Protein AF-A0A366M9I2-F1 (afdb_monomer_lite)

pLDDT: mean 73.76, std 17.59, range [34.81, 93.06]

Secondary structure (DSSP, 8-state):
-PPPEEEE--S--HHHHHHHHHHHHHHHHHHTTTS-HHHHHHTHHHIIIIITTTEEEEEEEETTEEEEEEEEETT-GGG---EE--S--

Organism: NCBI:txid2006182

Sequence (89 aa):
MNRNKINQVNGTKMENIDQIIKIWLECNIKSHYFISEDYWRSNKESILNEYLPKSKTFTYKENNEIKGFISSMSNDLLNKKTCENSKHI

Structure (mmCIF, N/CA/C/O backbone):
data_AF-A0A366M9I2-F1
#
_entry.id   AF-A0A366M9I2-F1
#
loop_
_atom_site.group_PDB
_atom_site.id
_atom_site.type_symbol
_atom_site.label_atom_id
_atom_site.label_alt_id
_atom_site.label_comp_id
_atom_site.label_asym_id
_atom_site.label_entity_id
_atom_site.label_seq_id
_atom_site.pdbx_PDB_ins_code
_atom_site.Cartn_x
_atom_site.Cartn_y
_atom_site.Cartn_z
_atom_site.occupancy
_atom_site.B_iso_or_equiv
_atom_site.auth_seq_id
_atom_site.auth_comp_id
_atom_site.auth_asym_id
_atom_site.auth_atom_id
_atom_site.pdbx_PDB_model_num
ATOM 1 N N . MET A 1 1 ? -25.669 8.580 1.736 1.00 39.88 1 MET A N 1
ATOM 2 C CA . MET A 1 1 ? -24.400 9.299 1.992 1.00 39.88 1 MET A CA 1
ATOM 3 C C . MET A 1 1 ? -23.490 8.399 2.812 1.00 39.88 1 MET A C 1
ATOM 5 O O . MET A 1 1 ? -23.693 8.290 4.017 1.00 39.88 1 MET A O 1
ATOM 9 N N . ASN A 1 2 ? -22.545 7.705 2.173 1.00 42.25 2 ASN A N 1
ATOM 10 C CA . ASN A 1 2 ? -21.544 6.940 2.914 1.00 42.25 2 ASN A CA 1
ATOM 11 C C . ASN A 1 2 ? -20.493 7.906 3.461 1.00 42.25 2 ASN A C 1
ATOM 13 O O . ASN A 1 2 ? -19.933 8.714 2.731 1.00 42.25 2 ASN A O 1
ATOM 17 N N . ARG A 1 3 ? -20.310 7.885 4.783 1.00 53.38 3 ARG A N 1
ATOM 18 C CA . ARG A 1 3 ? -19.354 8.749 5.475 1.00 53.38 3 ARG A CA 1
ATOM 19 C C . ARG A 1 3 ? -17.958 8.173 5.270 1.00 53.38 3 ARG A C 1
ATOM 21 O O . ARG A 1 3 ? -17.688 7.068 5.738 1.00 53.38 3 ARG A O 1
ATOM 28 N N . ASN A 1 4 ? -17.094 8.936 4.617 1.00 51.72 4 ASN A N 1
ATOM 29 C CA . ASN A 1 4 ? -15.659 8.688 4.567 1.00 51.72 4 ASN A CA 1
ATOM 30 C C . ASN A 1 4 ? -15.112 8.607 5.998 1.00 51.72 4 ASN A C 1
ATOM 32 O O . ASN A 1 4 ? -15.387 9.488 6.816 1.00 51.72 4 ASN A O 1
ATOM 36 N N . LYS A 1 5 ? -14.378 7.538 6.327 1.00 67.00 5 LYS A N 1
ATOM 37 C CA . LYS A 1 5 ? -13.825 7.330 7.674 1.00 67.00 5 LYS A CA 1
ATOM 38 C C . LYS A 1 5 ? -12.330 7.056 7.600 1.00 67.00 5 LYS A C 1
ATOM 40 O O . LYS A 1 5 ? -11.900 6.064 7.010 1.00 67.00 5 LYS A O 1
ATOM 45 N N . ILE A 1 6 ? -11.555 7.911 8.259 1.00 63.53 6 ILE A N 1
ATOM 46 C CA . ILE A 1 6 ? -10.149 7.649 8.561 1.00 63.53 6 ILE A CA 1
ATOM 47 C C . ILE A 1 6 ? -10.119 6.808 9.835 1.00 63.53 6 ILE A C 1
ATOM 49 O O . ILE A 1 6 ? -10.673 7.215 10.854 1.00 63.53 6 ILE A O 1
ATOM 53 N N . ASN A 1 7 ? -9.491 5.636 9.776 1.00 65.62 7 ASN A N 1
ATOM 54 C CA . ASN A 1 7 ? -9.332 4.768 10.939 1.00 65.62 7 ASN A CA 1
ATOM 55 C C . ASN A 1 7 ? -7.844 4.521 11.185 1.00 65.62 7 ASN A C 1
ATOM 57 O O . ASN A 1 7 ? -7.112 4.114 10.275 1.00 65.62 7 ASN A O 1
ATOM 61 N N . GLN A 1 8 ? -7.402 4.749 12.422 1.00 62.25 8 GLN A N 1
ATOM 62 C CA . GLN A 1 8 ? -6.101 4.275 12.875 1.00 62.25 8 GLN A CA 1
ATOM 63 C C . GLN A 1 8 ? -6.156 2.750 12.982 1.00 62.25 8 GLN A C 1
ATOM 65 O O . GLN A 1 8 ? -7.074 2.200 13.593 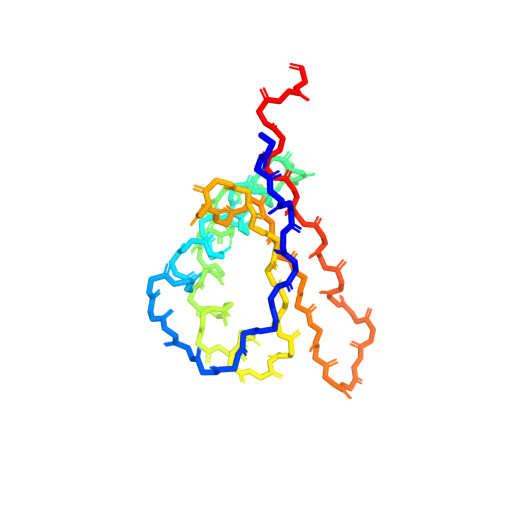1.00 62.25 8 GLN A O 1
ATOM 70 N N . VAL A 1 9 ? -5.183 2.063 12.388 1.00 63.06 9 VAL A N 1
ATOM 71 C CA . VAL A 1 9 ? -5.080 0.611 12.524 1.00 63.06 9 VAL A CA 1
ATOM 72 C C . VAL A 1 9 ? -4.410 0.312 13.868 1.00 63.06 9 VAL A C 1
ATOM 74 O O . VAL A 1 9 ? -3.188 0.334 13.975 1.00 63.06 9 VAL A O 1
ATOM 77 N N . ASN A 1 10 ? -5.215 0.076 14.908 1.00 50.91 10 ASN A N 1
ATOM 78 C CA . ASN A 1 10 ? -4.752 -0.452 16.194 1.00 50.91 10 ASN A CA 1
ATOM 79 C C . ASN A 1 10 ? -4.941 -1.972 16.174 1.00 50.91 10 ASN A C 1
ATOM 81 O O . ASN A 1 10 ? -6.064 -2.456 16.291 1.00 50.91 10 ASN A O 1
ATOM 85 N N . GLY A 1 11 ? -3.856 -2.722 15.990 1.00 51.97 11 GLY A N 1
ATOM 86 C CA . GLY A 1 11 ? -3.917 -4.178 15.864 1.00 51.97 11 GLY A CA 1
ATOM 87 C C . GLY A 1 11 ? -4.180 -4.639 14.428 1.00 51.97 11 GLY A C 1
ATOM 88 O O . GLY A 1 11 ? -5.095 -4.198 13.729 1.00 51.97 11 GLY A O 1
ATOM 89 N N . THR A 1 12 ? -3.318 -5.536 13.974 1.00 51.97 12 THR A N 1
ATOM 90 C CA . THR A 1 12 ? -3.217 -6.068 12.619 1.00 51.97 12 THR A CA 1
ATOM 91 C C . THR A 1 12 ? -4.312 -7.096 12.339 1.00 51.97 12 THR A C 1
ATOM 93 O O . THR A 1 12 ? -4.067 -8.299 12.309 1.00 51.97 12 THR A O 1
ATOM 96 N N . LYS A 1 13 ? -5.555 -6.655 12.103 1.00 63.94 13 LYS A N 1
ATOM 97 C CA . LYS A 1 13 ? -6.536 -7.562 11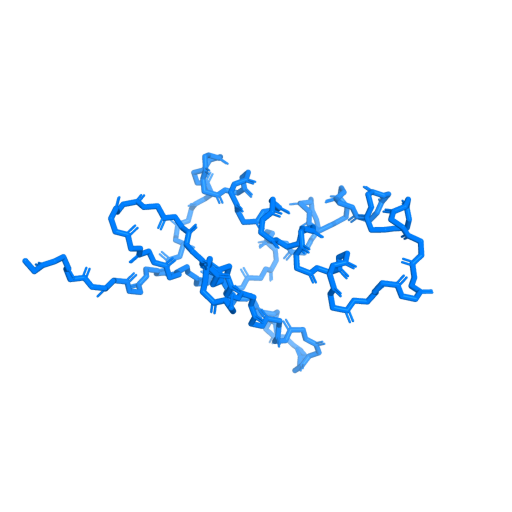.488 1.00 63.94 13 LYS A CA 1
ATOM 98 C C . LYS A 1 13 ? -5.996 -7.947 10.104 1.00 63.94 13 LYS A C 1
ATOM 100 O O . LYS A 1 13 ? -5.834 -7.063 9.265 1.00 63.94 13 LYS A O 1
ATOM 105 N N . MET A 1 14 ? -5.695 -9.229 9.896 1.00 62.72 14 MET A N 1
ATOM 106 C CA . MET A 1 14 ? -5.003 -9.760 8.705 1.00 62.72 14 MET A CA 1
ATOM 107 C C . MET A 1 14 ? -5.650 -9.287 7.389 1.00 62.72 14 MET A C 1
ATOM 109 O O . MET A 1 14 ? -4.971 -8.824 6.482 1.00 62.72 14 MET A O 1
ATOM 113 N N . GLU A 1 15 ? -6.981 -9.221 7.376 1.00 67.06 15 GLU A N 1
ATOM 114 C CA . GLU A 1 15 ? -7.804 -8.695 6.279 1.00 67.06 15 GLU A CA 1
ATOM 115 C C . GLU A 1 15 ? -7.479 -7.235 5.882 1.00 67.06 15 GLU A C 1
ATOM 117 O O . GLU A 1 15 ? -7.511 -6.886 4.703 1.00 67.06 15 GLU A O 1
ATOM 122 N N . ASN A 1 16 ? -7.127 -6.365 6.840 1.00 79.75 16 ASN A N 1
ATOM 123 C CA . ASN A 1 16 ? -6.709 -4.993 6.531 1.00 79.75 16 ASN A CA 1
ATOM 124 C C . ASN A 1 16 ? -5.306 -4.968 5.901 1.00 79.75 16 ASN A C 1
ATOM 126 O O . ASN A 1 16 ? -5.042 -4.128 5.045 1.00 79.75 16 ASN A O 1
ATOM 130 N N . ILE A 1 17 ? -4.409 -5.864 6.325 1.00 83.31 17 ILE A N 1
ATOM 131 C CA . ILE A 1 17 ? -3.033 -5.931 5.820 1.00 83.31 17 ILE A CA 1
ATOM 132 C C . ILE A 1 17 ? -3.018 -6.369 4.359 1.00 83.31 17 ILE A C 1
ATOM 134 O O . ILE A 1 17 ? -2.352 -5.730 3.547 1.00 83.31 17 ILE A O 1
ATOM 138 N N . ASP A 1 18 ? -3.781 -7.403 4.010 1.00 86.06 18 ASP A N 1
ATOM 139 C CA . ASP A 1 18 ? -3.841 -7.902 2.635 1.00 86.06 18 ASP A CA 1
ATOM 140 C C . ASP A 1 18 ? -4.320 -6.814 1.666 1.00 86.06 18 ASP A C 1
ATOM 142 O O . ASP A 1 18 ? -3.749 -6.629 0.587 1.00 86.06 18 ASP A O 1
ATOM 146 N N . GLN A 1 19 ? -5.323 -6.030 2.078 1.00 86.88 19 GLN A N 1
ATOM 147 C CA . GLN A 1 19 ? -5.806 -4.885 1.304 1.00 86.88 19 GLN A CA 1
ATOM 148 C C . GLN A 1 19 ? -4.754 -3.774 1.195 1.00 86.88 19 GLN A C 1
ATOM 150 O O . GLN A 1 19 ? -4.527 -3.263 0.099 1.00 86.88 19 GLN A O 1
ATOM 155 N N . ILE A 1 20 ? -4.078 -3.421 2.293 1.00 87.00 20 ILE A N 1
ATOM 156 C CA . ILE A 1 20 ? -3.003 -2.414 2.294 1.00 87.00 20 ILE A CA 1
ATOM 157 C C . ILE A 1 20 ? -1.874 -2.822 1.343 1.00 87.00 20 ILE A C 1
ATOM 159 O O . ILE A 1 20 ? -1.446 -2.019 0.517 1.00 87.00 20 ILE A O 1
ATOM 163 N N . ILE A 1 21 ? -1.420 -4.074 1.413 1.00 88.31 21 ILE A N 1
ATOM 164 C CA . ILE A 1 21 ? -0.339 -4.585 0.568 1.00 88.31 21 ILE A CA 1
ATOM 165 C C . ILE A 1 21 ? -0.754 -4.633 -0.904 1.00 88.31 21 ILE A C 1
ATOM 167 O O . ILE A 1 21 ? 0.051 -4.309 -1.778 1.00 88.31 21 ILE A O 1
ATOM 171 N N . LYS A 1 22 ? -2.006 -4.999 -1.197 1.00 89.75 22 LYS A N 1
ATOM 172 C CA . LYS A 1 22 ? -2.536 -4.956 -2.563 1.00 89.75 22 LYS A CA 1
ATOM 173 C C . LYS A 1 22 ? -2.507 -3.533 -3.124 1.00 89.75 22 LYS A C 1
ATOM 175 O O . LYS A 1 22 ? -1.980 -3.328 -4.213 1.00 89.75 22 LYS A O 1
ATOM 180 N N . ILE A 1 23 ? -3.013 -2.559 -2.364 1.00 89.81 23 ILE A N 1
ATOM 181 C CA . ILE A 1 23 ? -3.006 -1.139 -2.753 1.00 89.81 23 ILE A CA 1
ATOM 182 C C . ILE A 1 23 ? -1.570 -0.645 -2.936 1.00 89.81 23 ILE A C 1
ATOM 184 O O . ILE A 1 23 ? -1.271 0.010 -3.929 1.00 89.81 23 ILE A O 1
ATOM 188 N N . TRP A 1 24 ? -0.665 -0.989 -2.016 1.00 91.25 24 TRP A N 1
ATOM 189 C CA . TRP A 1 24 ? 0.750 -0.641 -2.122 1.00 91.25 24 TRP A CA 1
ATOM 190 C C . TRP A 1 24 ? 1.356 -1.173 -3.424 1.00 91.25 24 TRP A C 1
ATOM 192 O O . TRP A 1 24 ? 1.973 -0.408 -4.162 1.00 91.25 24 TRP A O 1
ATOM 202 N N . LEU A 1 25 ? 1.162 -2.457 -3.734 1.00 90.19 25 LEU A N 1
ATOM 203 C CA . LEU A 1 25 ? 1.749 -3.085 -4.916 1.00 90.19 25 LEU A CA 1
ATOM 204 C C . LEU A 1 25 ? 1.202 -2.461 -6.205 1.00 90.19 25 LEU A C 1
ATOM 206 O O . LEU A 1 25 ? 1.981 -2.027 -7.051 1.00 90.19 25 LEU A O 1
ATOM 210 N N . GLU A 1 26 ? -0.124 -2.351 -6.327 1.00 90.19 26 GLU A N 1
ATOM 211 C CA . GLU A 1 26 ? -0.774 -1.752 -7.498 1.00 90.19 26 GLU A CA 1
ATOM 212 C C . GLU A 1 26 ? -0.324 -0.303 -7.721 1.00 90.19 26 GLU A C 1
ATOM 214 O O . GLU A 1 26 ? -0.019 0.088 -8.849 1.00 90.19 26 GLU A O 1
ATOM 219 N N . CYS A 1 27 ? -0.244 0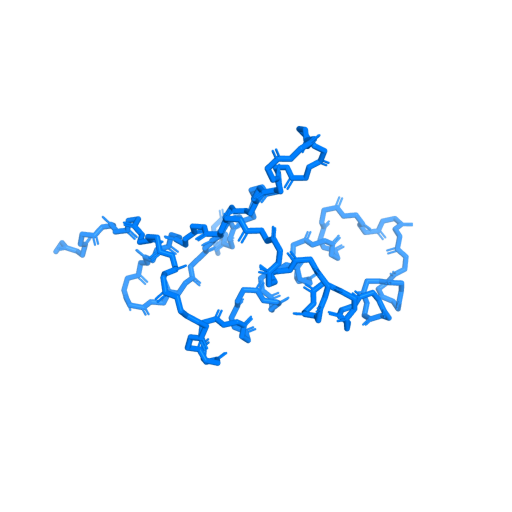.501 -6.659 1.00 87.25 27 CYS A N 1
ATOM 220 C CA . CYS A 1 27 ? 0.176 1.892 -6.772 1.00 87.25 27 CYS A CA 1
ATOM 221 C C . CYS A 1 27 ? 1.661 2.036 -7.114 1.00 87.25 27 CYS A C 1
ATOM 223 O O . CYS A 1 27 ? 1.999 2.916 -7.900 1.00 87.25 27 CYS A O 1
ATOM 225 N N . ASN A 1 28 ? 2.553 1.196 -6.579 1.00 87.19 28 ASN A N 1
ATOM 226 C CA . ASN A 1 28 ? 3.971 1.279 -6.938 1.00 87.19 28 ASN A CA 1
ATOM 227 C C . ASN A 1 28 ? 4.225 0.816 -8.379 1.00 87.19 28 ASN A C 1
ATOM 229 O O . ASN A 1 28 ? 4.969 1.491 -9.081 1.00 87.19 28 ASN A O 1
ATOM 233 N N . ILE A 1 29 ? 3.558 -0.247 -8.849 1.00 88.50 29 ILE A N 1
ATOM 234 C CA . ILE A 1 29 ? 3.648 -0.682 -10.254 1.00 88.50 29 ILE A CA 1
ATOM 235 C C . ILE A 1 29 ? 3.177 0.439 -11.194 1.00 88.50 29 ILE A C 1
ATOM 237 O O . ILE A 1 29 ? 3.858 0.751 -12.166 1.00 88.50 29 ILE A O 1
ATOM 241 N N . LYS A 1 30 ? 2.043 1.088 -10.891 1.00 87.94 30 LYS A N 1
ATOM 242 C CA . LYS A 1 30 ? 1.502 2.184 -11.718 1.00 87.94 30 LYS A CA 1
ATOM 243 C C . LYS A 1 30 ? 2.389 3.432 -11.701 1.00 87.94 30 LYS A C 1
ATOM 245 O O . LYS A 1 30 ? 2.728 3.962 -12.755 1.00 87.94 30 LYS A O 1
ATOM 250 N N . SER A 1 31 ? 2.758 3.916 -10.515 1.00 83.62 31 SER A N 1
ATOM 251 C CA . SER A 1 31 ? 3.502 5.175 -10.356 1.00 83.62 31 SER A CA 1
ATOM 252 C C . SER A 1 31 ? 4.970 5.058 -10.757 1.00 83.62 31 SER A C 1
ATOM 254 O O . SER A 1 31 ? 5.599 6.051 -11.117 1.00 83.62 31 SER A O 1
ATOM 256 N N . HIS A 1 32 ? 5.525 3.851 -10.690 1.00 85.31 32 HIS A N 1
ATOM 257 C CA . HIS A 1 32 ? 6.915 3.569 -11.010 1.00 85.31 32 HIS A CA 1
ATOM 258 C C . HIS A 1 32 ? 7.015 2.500 -12.097 1.00 85.31 32 HIS A C 1
ATOM 260 O O . HIS A 1 32 ? 7.803 1.567 -11.973 1.00 85.31 32 HIS A O 1
ATOM 266 N N . TYR A 1 33 ? 6.240 2.663 -13.177 1.00 85.56 33 TYR A N 1
ATOM 267 C CA . TYR A 1 33 ? 6.211 1.750 -14.330 1.00 85.56 33 TYR A CA 1
ATOM 268 C C . TYR A 1 33 ? 7.585 1.548 -14.999 1.00 85.56 33 TYR A C 1
ATOM 270 O O . TYR A 1 33 ? 7.785 0.596 -15.745 1.00 85.56 33 TYR A O 1
ATOM 278 N N . PHE A 1 34 ? 8.534 2.453 -14.740 1.00 90.56 34 PHE A N 1
ATOM 279 C CA . PHE A 1 34 ? 9.924 2.366 -15.187 1.00 90.56 34 PHE A CA 1
ATOM 280 C C . PHE A 1 34 ? 10.774 1.371 -14.369 1.00 90.56 34 PHE A C 1
ATOM 282 O O . PHE A 1 34 ? 11.877 1.029 -14.786 1.00 90.56 34 PHE A O 1
ATOM 289 N N . ILE A 1 35 ? 10.288 0.909 -13.210 1.00 90.62 35 ILE A N 1
ATOM 290 C CA . ILE A 1 35 ? 10.883 -0.160 -12.396 1.00 90.62 35 ILE A CA 1
ATOM 291 C C . ILE A 1 35 ? 10.098 -1.447 -12.657 1.00 90.62 35 ILE A C 1
ATOM 293 O O . ILE A 1 35 ? 8.869 -1.430 -12.665 1.00 90.62 35 ILE A O 1
ATOM 297 N N . SER A 1 36 ? 10.807 -2.567 -12.833 1.00 93.00 36 SER A N 1
ATOM 298 C CA . SER A 1 36 ? 10.178 -3.869 -13.085 1.00 93.00 36 SER A CA 1
ATOM 299 C C . SER A 1 36 ? 9.144 -4.225 -12.013 1.00 93.00 36 SER A C 1
ATOM 301 O O . SER A 1 36 ? 9.376 -4.071 -10.813 1.00 93.00 36 SER A O 1
ATOM 303 N N . GLU A 1 37 ? 8.017 -4.777 -12.450 1.00 91.19 37 GLU A N 1
ATOM 304 C CA . GLU A 1 37 ? 6.993 -5.323 -11.566 1.00 91.19 37 GLU A CA 1
ATOM 305 C C . GLU A 1 37 ? 7.556 -6.394 -10.616 1.00 91.19 37 GLU A C 1
ATOM 307 O O . GLU A 1 37 ? 7.182 -6.434 -9.440 1.00 91.19 37 GLU A O 1
ATOM 312 N N . ASP A 1 38 ? 8.513 -7.204 -11.080 1.00 93.06 38 ASP A N 1
ATOM 313 C CA . ASP A 1 38 ? 9.153 -8.242 -10.267 1.00 93.06 38 ASP A CA 1
ATOM 314 C C . ASP A 1 38 ? 9.900 -7.660 -9.067 1.00 93.06 38 ASP A C 1
ATOM 316 O O . ASP A 1 38 ? 9.900 -8.263 -7.994 1.00 93.06 38 ASP A O 1
ATOM 320 N N . TYR A 1 39 ? 10.476 -6.460 -9.202 1.00 92.50 39 TYR A N 1
ATOM 321 C CA . TYR A 1 39 ? 11.126 -5.756 -8.093 1.00 92.50 39 TYR A CA 1
ATOM 322 C C . TYR A 1 39 ? 10.115 -5.386 -6.998 1.00 92.50 39 TYR A C 1
ATOM 324 O O . TYR A 1 39 ? 10.358 -5.572 -5.806 1.00 92.50 39 TYR A O 1
ATOM 332 N N . TRP A 1 40 ? 8.932 -4.903 -7.379 1.00 91.06 40 TRP A N 1
ATOM 333 C CA . TRP A 1 40 ? 7.876 -4.586 -6.416 1.00 91.06 40 TRP A CA 1
ATOM 334 C C . TRP A 1 40 ? 7.292 -5.838 -5.759 1.00 91.06 40 TRP A C 1
ATOM 336 O O . TRP A 1 40 ? 7.024 -5.838 -4.556 1.00 91.06 40 TRP A O 1
ATOM 346 N N . ARG A 1 41 ? 7.130 -6.921 -6.529 1.00 90.25 41 ARG A N 1
ATOM 347 C CA . ARG A 1 41 ? 6.640 -8.213 -6.028 1.00 90.25 41 ARG A CA 1
ATOM 348 C C . ARG A 1 41 ? 7.612 -8.851 -5.041 1.00 90.25 41 ARG A C 1
ATOM 350 O O . ARG A 1 41 ? 7.167 -9.324 -4.000 1.00 90.25 41 ARG A O 1
ATOM 357 N N . SER A 1 42 ? 8.909 -8.817 -5.334 1.00 91.94 42 SER A N 1
ATOM 358 C CA . SER A 1 42 ? 9.956 -9.347 -4.449 1.00 91.94 42 SER A CA 1
ATOM 359 C C . SER A 1 42 ? 10.102 -8.542 -3.153 1.00 91.94 42 SER A C 1
ATOM 361 O O . SER A 1 42 ? 10.335 -9.126 -2.101 1.00 91.94 42 SER A O 1
ATOM 363 N N . ASN A 1 43 ? 9.838 -7.232 -3.173 1.00 88.19 43 ASN A N 1
ATOM 364 C CA . ASN A 1 43 ? 9.844 -6.395 -1.964 1.00 88.19 43 ASN A CA 1
ATOM 365 C C . ASN A 1 43 ? 8.582 -6.518 -1.091 1.00 88.19 43 ASN A C 1
ATOM 367 O O . ASN A 1 43 ? 8.539 -5.979 0.018 1.00 88.19 43 ASN A O 1
ATOM 371 N N . LYS A 1 44 ? 7.538 -7.212 -1.564 1.00 86.38 44 LYS A N 1
ATOM 372 C CA . LYS A 1 44 ? 6.254 -7.338 -0.856 1.00 86.38 44 LYS A CA 1
ATOM 373 C C . LYS A 1 44 ? 6.414 -7.944 0.543 1.00 86.38 44 LYS A C 1
ATOM 375 O O . LYS A 1 44 ? 5.770 -7.468 1.478 1.00 86.38 44 LYS A O 1
ATOM 380 N N . GLU A 1 45 ? 7.257 -8.968 0.695 1.00 86.69 45 GLU A N 1
ATOM 381 C CA . GLU A 1 45 ? 7.481 -9.618 1.994 1.00 86.69 45 GLU A CA 1
ATOM 382 C C . GLU A 1 45 ? 8.124 -8.678 3.013 1.00 86.69 45 GLU A C 1
ATOM 384 O O . GLU A 1 45 ? 7.666 -8.615 4.153 1.00 86.69 45 GLU A O 1
ATOM 389 N N . SER A 1 46 ? 9.123 -7.890 2.610 1.00 86.31 46 SER A N 1
ATOM 390 C CA . SER A 1 46 ? 9.760 -6.917 3.502 1.00 86.31 46 SER A CA 1
ATOM 391 C C . SER A 1 46 ? 8.756 -5.870 3.981 1.00 86.31 46 SER A C 1
ATOM 393 O O . SER A 1 46 ? 8.705 -5.553 5.169 1.00 86.31 46 SER A O 1
ATOM 395 N N . ILE A 1 47 ? 7.888 -5.366 3.095 1.00 85.75 47 ILE A N 1
ATOM 396 C CA . ILE A 1 47 ? 6.849 -4.405 3.493 1.00 85.75 47 ILE A CA 1
ATOM 397 C C . ILE A 1 47 ? 5.897 -5.010 4.532 1.00 85.75 47 ILE A C 1
ATOM 399 O O . ILE A 1 47 ? 5.565 -4.349 5.518 1.00 85.75 47 ILE A O 1
ATOM 403 N N . LEU A 1 48 ? 5.492 -6.266 4.330 1.00 85.38 48 LEU A N 1
ATOM 404 C CA . LEU A 1 48 ? 4.583 -6.991 5.212 1.00 85.38 48 LEU A CA 1
ATOM 405 C C . LEU A 1 48 ? 5.192 -7.275 6.591 1.00 85.38 48 LEU A C 1
ATOM 407 O O . LEU A 1 48 ? 4.551 -7.019 7.608 1.00 85.38 48 LEU A O 1
ATOM 411 N N . ASN A 1 49 ? 6.411 -7.810 6.615 1.00 83.94 49 ASN A N 1
ATOM 412 C CA . ASN A 1 49 ? 7.010 -8.384 7.819 1.00 83.94 49 ASN A CA 1
ATOM 413 C C . ASN A 1 49 ? 7.870 -7.382 8.594 1.00 83.94 49 ASN A C 1
ATOM 415 O O . ASN A 1 49 ? 8.037 -7.516 9.805 1.00 83.94 49 ASN A O 1
ATOM 419 N N . GLU A 1 50 ? 8.398 -6.358 7.922 1.00 82.56 50 GLU A N 1
ATOM 420 C CA . GLU A 1 50 ? 9.325 -5.409 8.537 1.00 82.56 50 GLU A CA 1
ATOM 421 C C . GLU A 1 50 ? 8.752 -4.001 8.619 1.00 82.56 50 GLU A C 1
ATOM 423 O O . GLU A 1 50 ? 8.846 -3.371 9.676 1.00 82.56 50 GLU A O 1
ATOM 428 N N . TYR A 1 51 ? 8.142 -3.499 7.538 1.00 82.31 51 TYR A N 1
ATOM 429 C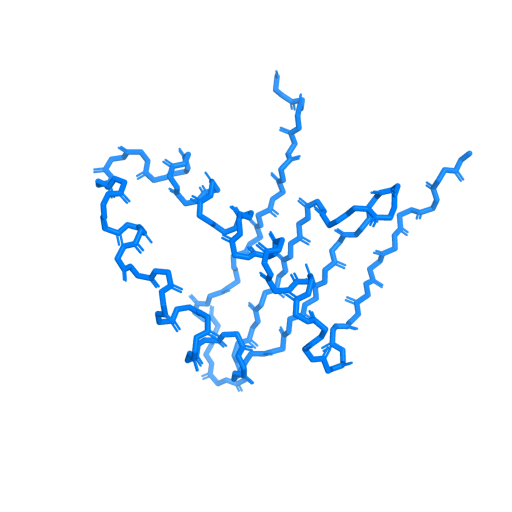 CA . TYR A 1 51 ? 7.737 -2.095 7.499 1.00 82.31 51 TYR A CA 1
ATOM 430 C C . TYR A 1 51 ? 6.412 -1.828 8.196 1.00 82.31 51 TYR A C 1
ATOM 432 O O . TYR A 1 51 ? 6.343 -0.972 9.081 1.00 82.31 51 TYR A O 1
ATOM 440 N N . LEU A 1 52 ? 5.356 -2.548 7.812 1.00 83.25 52 LEU A N 1
ATOM 441 C CA . LEU A 1 52 ? 4.024 -2.327 8.367 1.00 83.25 52 LEU A CA 1
ATOM 442 C C . LEU A 1 52 ? 3.977 -2.515 9.893 1.00 83.25 52 LEU A C 1
ATOM 444 O O . LEU A 1 52 ? 3.467 -1.601 10.546 1.00 83.25 52 LEU A O 1
ATOM 448 N N . PRO A 1 53 ? 4.559 -3.579 10.489 1.00 82.62 53 PRO A N 1
ATOM 449 C CA . PRO A 1 53 ? 4.507 -3.800 11.937 1.00 82.62 53 PRO A CA 1
ATOM 450 C C . PRO A 1 53 ? 5.225 -2.719 12.752 1.00 82.62 53 PRO A C 1
ATOM 452 O O . PRO A 1 53 ? 4.845 -2.447 13.887 1.00 82.62 53 PRO A O 1
ATOM 455 N N . LYS A 1 54 ? 6.249 -2.081 12.171 1.00 82.06 54 LYS A N 1
ATOM 456 C CA . LYS A 1 54 ? 7.035 -1.008 12.803 1.00 82.06 54 LYS A CA 1
ATOM 457 C C . LYS A 1 54 ? 6.511 0.396 12.474 1.00 82.06 54 LYS A C 1
ATOM 459 O O . LYS A 1 54 ? 7.090 1.389 12.913 1.00 82.06 54 LYS A O 1
ATOM 464 N N . SER A 1 55 ? 5.443 0.506 11.685 1.00 81.56 55 SER A N 1
ATOM 465 C CA . SER A 1 55 ? 4.899 1.785 11.227 1.00 81.56 55 SER A CA 1
ATOM 466 C C . SER A 1 55 ? 3.567 2.116 11.892 1.00 81.56 55 SER A C 1
ATOM 468 O O . SER A 1 55 ? 2.732 1.252 12.157 1.00 81.56 55 SER A O 1
ATOM 470 N N . LYS A 1 56 ? 3.311 3.409 12.084 1.00 83.44 56 LYS A N 1
ATOM 471 C CA . LYS A 1 56 ? 1.972 3.911 12.372 1.00 83.44 56 LYS A CA 1
ATOM 472 C C . LYS A 1 56 ? 1.202 4.010 11.059 1.00 83.44 56 LYS A C 1
ATOM 474 O O . LYS A 1 56 ? 1.489 4.890 10.247 1.00 83.44 56 LYS A O 1
ATOM 479 N N . THR A 1 57 ? 0.245 3.106 10.855 1.00 82.62 57 THR A N 1
ATOM 480 C CA . THR A 1 57 ? -0.554 3.032 9.623 1.00 82.62 57 THR A CA 1
ATOM 481 C C . THR A 1 57 ? -1.990 3.513 9.839 1.00 82.62 57 THR A C 1
ATOM 483 O O . THR A 1 57 ? -2.692 3.080 10.755 1.00 82.62 57 THR A O 1
ATOM 486 N N . PHE A 1 58 ? -2.440 4.405 8.961 1.00 83.31 58 PHE A N 1
ATOM 487 C CA . PHE A 1 58 ? -3.807 4.906 8.868 1.00 83.31 58 PHE A CA 1
ATOM 488 C C . PHE A 1 58 ? -4.426 4.439 7.559 1.00 83.31 58 PHE A C 1
ATOM 490 O O . PHE A 1 58 ? -3.759 4.434 6.529 1.00 83.31 58 PHE A O 1
ATOM 497 N N . THR A 1 59 ? -5.707 4.082 7.588 1.00 84.00 59 THR A N 1
ATOM 498 C CA . THR A 1 59 ? -6.444 3.671 6.387 1.00 84.00 59 THR A CA 1
ATOM 499 C C . THR A 1 59 ? -7.586 4.631 6.107 1.00 84.00 59 THR A C 1
ATOM 501 O O . THR A 1 59 ? -8.280 5.086 7.021 1.00 84.00 59 THR A O 1
ATOM 504 N N . TYR A 1 60 ? -7.776 4.921 4.826 1.00 82.75 60 TYR A N 1
ATOM 505 C CA . TYR A 1 60 ? -8.945 5.593 4.295 1.00 82.75 60 TYR A CA 1
ATOM 506 C C . TYR A 1 60 ? -9.919 4.533 3.785 1.00 82.75 60 TYR A C 1
ATOM 508 O O . TYR A 1 60 ? -9.568 3.720 2.922 1.00 82.75 60 TYR A O 1
ATOM 516 N N . LYS A 1 61 ? -11.128 4.519 4.354 1.00 82.75 61 LYS A N 1
ATOM 517 C CA . LYS A 1 61 ? -12.187 3.583 3.976 1.00 82.75 61 LYS A CA 1
ATOM 518 C C . LYS A 1 61 ? -13.370 4.315 3.355 1.00 82.75 61 LYS A C 1
ATOM 520 O O . LYS A 1 61 ? -13.880 5.276 3.935 1.00 82.75 61 LYS A O 1
ATOM 525 N N . GLU A 1 62 ? -13.849 3.777 2.241 1.00 83.75 62 GLU A N 1
ATOM 526 C CA . GLU A 1 62 ? -15.088 4.164 1.568 1.00 83.75 62 GLU A CA 1
ATOM 527 C C . GLU A 1 62 ? -15.923 2.898 1.341 1.00 83.75 62 GLU A C 1
ATOM 529 O O . GLU A 1 62 ? -15.392 1.870 0.931 1.00 83.75 62 GLU A O 1
ATOM 534 N N . ASN A 1 63 ? -17.224 2.933 1.647 1.00 83.44 63 ASN A N 1
ATOM 535 C CA . ASN A 1 63 ? -18.123 1.775 1.501 1.00 83.44 63 ASN A CA 1
ATOM 536 C C . ASN A 1 63 ? -17.627 0.495 2.221 1.00 83.44 63 ASN A C 1
ATOM 538 O O . ASN A 1 63 ? -17.816 -0.608 1.721 1.00 83.44 63 ASN A O 1
ATOM 542 N N . ASN A 1 64 ? -16.991 0.637 3.394 1.00 78.94 64 ASN A N 1
ATOM 543 C CA . ASN A 1 64 ? -16.316 -0.435 4.154 1.00 78.94 64 ASN A CA 1
ATOM 544 C C . ASN A 1 64 ? -15.092 -1.085 3.471 1.00 78.94 64 ASN A C 1
ATOM 546 O O . ASN A 1 64 ? -14.510 -2.009 4.037 1.00 78.94 64 ASN A O 1
ATOM 550 N N . GLU A 1 65 ? -14.637 -0.566 2.334 1.00 80.94 65 GLU A N 1
ATOM 551 C CA . GLU A 1 65 ? -13.444 -1.025 1.620 1.00 80.94 65 GLU A CA 1
ATOM 552 C C . GLU A 1 65 ? -12.277 -0.056 1.857 1.00 80.94 65 GLU A C 1
ATOM 554 O O . GLU A 1 65 ? -12.469 1.163 1.862 1.00 80.94 65 GLU A O 1
ATOM 559 N N . ILE A 1 66 ? -11.058 -0.566 2.058 1.00 85.62 66 ILE A N 1
ATOM 560 C CA . ILE A 1 66 ? -9.868 0.292 2.110 1.00 85.62 66 ILE A CA 1
ATOM 561 C C . ILE A 1 66 ? -9.582 0.795 0.692 1.00 85.62 66 ILE A C 1
ATOM 563 O O . ILE A 1 66 ? -9.357 0.004 -0.218 1.00 85.62 66 ILE A O 1
ATOM 567 N N . LYS A 1 67 ? -9.579 2.118 0.507 1.00 83.94 67 LYS A N 1
ATOM 568 C CA . LYS A 1 67 ? -9.239 2.777 -0.770 1.00 83.94 67 LYS A CA 1
ATOM 569 C C . LYS A 1 67 ? -7.845 3.386 -0.772 1.00 83.94 67 LYS A C 1
ATOM 571 O O . LYS A 1 67 ? -7.277 3.628 -1.834 1.00 83.94 67 LYS A O 1
ATOM 576 N N . GLY A 1 68 ? -7.288 3.600 0.415 1.00 82.31 68 GLY A N 1
ATOM 577 C CA . GLY A 1 68 ? -5.933 4.091 0.565 1.00 82.31 68 GLY A CA 1
ATOM 578 C C . GLY A 1 68 ? -5.409 3.927 1.976 1.00 82.31 68 GLY A C 1
ATOM 579 O O . GLY A 1 68 ? -6.151 3.633 2.918 1.00 82.31 68 GLY A O 1
ATOM 580 N N . PHE A 1 69 ? -4.108 4.121 2.121 1.00 85.75 69 PHE A N 1
ATOM 581 C CA . PHE A 1 69 ? -3.446 4.096 3.413 1.00 85.75 69 PHE A CA 1
ATOM 582 C C . PHE A 1 69 ? -2.272 5.072 3.439 1.00 85.75 69 PHE A C 1
ATOM 584 O O . PHE A 1 69 ? -1.783 5.513 2.399 1.00 85.75 69 PHE A O 1
ATOM 591 N N . ILE A 1 70 ? -1.852 5.419 4.652 1.00 82.94 70 ILE A N 1
ATOM 592 C CA . ILE A 1 70 ? -0.652 6.199 4.934 1.00 82.94 70 ILE A CA 1
ATOM 593 C C . ILE A 1 70 ? 0.071 5.500 6.078 1.00 82.94 70 ILE A C 1
ATOM 595 O O . ILE A 1 70 ? -0.515 5.300 7.142 1.00 82.94 70 ILE A O 1
ATOM 599 N N . SER A 1 71 ? 1.342 5.170 5.876 1.00 80.12 71 SER A N 1
ATOM 600 C CA . SER A 1 71 ? 2.205 4.573 6.897 1.00 80.12 71 SER A CA 1
ATOM 601 C C . SER A 1 71 ? 3.366 5.510 7.212 1.00 80.12 71 SER A C 1
ATOM 603 O O . SER A 1 71 ? 3.931 6.121 6.311 1.00 80.12 71 SER A O 1
ATOM 605 N N . SER A 1 72 ? 3.726 5.638 8.489 1.00 78.44 72 SER A N 1
ATOM 606 C CA . SER A 1 72 ? 4.877 6.433 8.932 1.00 78.44 72 SER A CA 1
ATOM 607 C C . SER A 1 72 ? 5.672 5.668 9.980 1.00 78.44 72 SER A C 1
ATOM 609 O O . SER A 1 72 ? 5.107 5.241 10.986 1.00 78.44 72 SER A O 1
ATOM 611 N N . MET A 1 73 ? 6.981 5.520 9.783 1.00 76.31 73 MET A N 1
ATOM 612 C CA . MET A 1 73 ? 7.883 5.052 10.839 1.00 76.31 73 MET A CA 1
ATOM 613 C C . MET A 1 73 ? 8.290 6.229 11.719 1.00 76.31 73 MET A C 1
ATOM 615 O O . MET A 1 73 ? 8.524 7.328 11.225 1.00 76.31 73 MET A O 1
ATOM 619 N N . SER A 1 74 ? 8.348 6.019 13.029 1.00 59.56 74 SER A N 1
ATOM 620 C CA . SER A 1 74 ? 8.527 7.077 14.028 1.00 59.56 74 SER A CA 1
ATOM 621 C C . SER A 1 74 ? 9.948 7.647 14.139 1.00 59.56 74 SER A C 1
ATOM 623 O O . SER A 1 74 ? 10.203 8.364 15.096 1.00 59.56 74 SER A O 1
ATOM 625 N N . ASN A 1 75 ? 10.857 7.397 13.188 1.00 50.66 75 ASN A N 1
ATOM 626 C CA . ASN A 1 75 ? 12.187 8.020 13.235 1.00 50.66 75 ASN A CA 1
ATOM 627 C C . ASN A 1 75 ? 12.757 8.528 11.908 1.00 50.66 75 ASN A C 1
ATOM 629 O O . ASN A 1 75 ? 1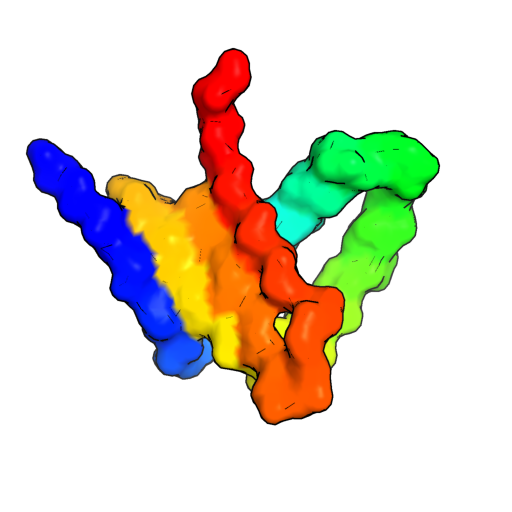3.899 8.954 11.895 1.00 50.66 75 ASN A O 1
ATOM 633 N N . ASP A 1 76 ? 11.992 8.552 10.818 1.00 43.28 76 ASP A N 1
ATOM 634 C CA . ASP A 1 76 ? 12.418 9.267 9.616 1.00 43.28 76 ASP A CA 1
ATOM 635 C C . ASP A 1 76 ? 11.210 9.571 8.735 1.00 43.28 76 ASP A C 1
ATOM 637 O O . ASP A 1 76 ? 10.348 8.721 8.498 1.00 43.28 76 ASP A O 1
ATOM 641 N N . LEU A 1 77 ? 11.171 10.790 8.203 1.00 37.66 77 LEU A N 1
ATOM 642 C CA . LEU A 1 77 ? 10.183 11.303 7.247 1.00 37.66 77 LEU A CA 1
ATOM 643 C C . LEU A 1 77 ? 10.215 10.571 5.883 1.00 37.66 77 LEU A C 1
ATOM 645 O O . LEU A 1 77 ? 9.761 11.113 4.879 1.00 37.66 77 LEU A O 1
ATOM 649 N N . LEU A 1 78 ? 10.758 9.352 5.809 1.00 37.25 78 LEU A N 1
ATOM 650 C CA . LEU A 1 78 ? 11.214 8.762 4.554 1.00 37.25 78 LEU A CA 1
ATOM 651 C C . LEU A 1 78 ? 10.145 8.025 3.745 1.00 37.25 78 LEU A C 1
ATOM 653 O O . LEU A 1 78 ? 10.393 7.720 2.588 1.00 37.25 78 LEU A O 1
ATOM 657 N N . ASN A 1 79 ? 8.967 7.718 4.294 1.00 43.28 79 ASN A N 1
ATOM 658 C CA . ASN A 1 79 ? 8.000 6.874 3.577 1.00 43.28 79 ASN A CA 1
ATOM 659 C C . ASN A 1 79 ? 6.543 7.301 3.759 1.00 43.28 79 ASN A C 1
ATOM 661 O O . ASN A 1 79 ? 5.665 6.459 3.935 1.00 43.28 79 ASN A O 1
ATOM 665 N N . LYS A 1 80 ? 6.245 8.602 3.651 1.00 45.16 80 LYS A N 1
ATOM 666 C CA . LYS A 1 80 ? 4.858 9.051 3.456 1.00 45.16 80 LYS A CA 1
ATOM 667 C C . LYS A 1 80 ? 4.402 8.681 2.037 1.00 45.16 80 LYS A C 1
ATOM 669 O O . LYS A 1 80 ? 4.374 9.522 1.145 1.00 45.16 80 LYS A O 1
ATOM 674 N N . LYS A 1 81 ? 4.069 7.409 1.809 1.00 55.16 81 LYS A N 1
ATOM 675 C CA . LYS A 1 81 ? 3.390 6.975 0.584 1.00 55.16 81 LYS A CA 1
ATOM 676 C C . LYS A 1 81 ? 1.889 7.120 0.803 1.00 55.16 81 LYS A C 1
ATOM 678 O O . LYS A 1 81 ? 1.292 6.369 1.566 1.00 55.16 81 LYS A O 1
ATOM 683 N N . THR A 1 82 ? 1.306 8.126 0.160 1.00 49.44 82 THR A N 1
ATOM 684 C CA . THR A 1 82 ? -0.143 8.241 -0.004 1.00 49.44 82 THR A CA 1
ATOM 685 C C . THR A 1 82 ? -0.493 7.501 -1.287 1.00 49.44 82 THR A C 1
ATOM 687 O O . THR A 1 82 ? -0.013 7.860 -2.361 1.00 49.44 82 THR A O 1
ATOM 690 N N . CYS A 1 83 ? -1.280 6.439 -1.181 1.00 58.34 83 CYS A N 1
ATOM 691 C CA . CYS A 1 83 ? -1.733 5.663 -2.328 1.00 58.34 83 CYS A CA 1
ATOM 692 C C . CYS A 1 83 ? -3.258 5.645 -2.307 1.00 58.34 83 CYS A C 1
ATOM 694 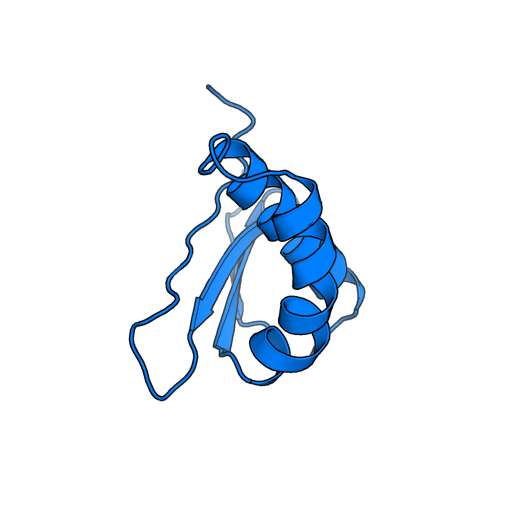O O . CYS A 1 83 ? -3.852 5.042 -1.416 1.00 58.34 83 CYS A O 1
ATOM 696 N N . GLU A 1 84 ? -3.875 6.354 -3.249 1.00 51.97 84 GLU A N 1
ATOM 697 C CA . GLU A 1 84 ? -5.320 6.372 -3.452 1.00 51.97 84 GLU A CA 1
ATOM 698 C C . GLU A 1 84 ? -5.630 5.572 -4.713 1.00 51.97 84 GLU A C 1
ATOM 700 O O . GLU A 1 84 ? -5.164 5.902 -5.805 1.00 51.97 84 GLU A O 1
ATOM 705 N N . ASN A 1 85 ? -6.399 4.495 -4.570 1.00 45.97 85 ASN A N 1
ATOM 706 C CA . ASN A 1 85 ? -6.883 3.740 -5.718 1.00 45.97 85 ASN A CA 1
ATOM 707 C C . ASN A 1 85 ? -8.124 4.465 -6.266 1.00 45.97 85 ASN A C 1
ATOM 709 O O . ASN A 1 85 ? -9.260 4.045 -6.038 1.00 45.97 85 ASN A O 1
ATOM 713 N N . SER A 1 86 ? -7.916 5.594 -6.950 1.00 42.12 86 SER A N 1
ATOM 714 C CA . SER A 1 86 ? -8.994 6.234 -7.702 1.00 42.12 86 SER A CA 1
ATOM 715 C C . SER A 1 86 ? -9.308 5.362 -8.917 1.00 42.12 86 SER A C 1
ATOM 717 O O . SER A 1 86 ? -8.488 5.215 -9.823 1.00 42.12 86 SER A O 1
ATOM 719 N N . LYS A 1 87 ? -10.510 4.775 -8.953 1.00 43.31 87 LYS A N 1
ATOM 720 C CA . LYS A 1 87 ? -11.090 4.198 -10.180 1.00 43.31 87 LYS A CA 1
ATOM 721 C C . LYS A 1 87 ? -11.595 5.277 -11.156 1.00 43.31 87 LYS A C 1
ATOM 723 O O . LYS A 1 87 ? -12.257 4.940 -12.130 1.00 43.31 87 LYS A O 1
ATOM 728 N N . HIS A 1 88 ? -11.279 6.545 -10.909 1.00 34.81 88 HIS A N 1
ATOM 729 C CA . HIS A 1 88 ? -11.601 7.668 -11.775 1.00 34.81 88 HIS A CA 1
ATOM 730 C C . HIS A 1 88 ? -10.310 8.407 -12.150 1.00 34.81 88 HIS A C 1
ATOM 732 O O . HIS A 1 88 ? -9.857 9.302 -11.434 1.00 34.81 88 HIS A O 1
ATOM 738 N N . ILE A 1 89 ? -9.710 7.973 -13.258 1.00 38.59 89 ILE A N 1
ATOM 739 C CA . ILE A 1 89 ? -9.085 8.860 -14.245 1.00 38.59 89 ILE A CA 1
ATOM 740 C C . ILE A 1 89 ? -9.944 8.727 -15.497 1.00 38.59 89 ILE A C 1
ATOM 742 O O . ILE A 1 89 ? -10.294 7.567 -15.817 1.00 38.59 89 ILE A O 1
#

Radius of gyration: 13.19 Å; chains: 1; bounding box: 37×21×31 Å

InterPro domains:
  IPR016181 Acyl-CoA N-acyltransferase [SSF55729] (14-76)

Foldseek 3Di:
DWDKDKDWPDDCPVVVLVLALVLVLVQCCVVPVVDDSVVSVVCSVCCSPPFQVQWRKIFIDTPNHTQWMATHHPPDPPGRDTGGNPPPD